Protein AF-A0A5C8I5P2-F1 (afdb_monomer)

Nearest PDB structures (foldseek):
  3ja6-assembly1_I  TM=5.890E-01  e=1.288E+00  Escherichia coli
  3g67-assembly1_B  TM=6.422E-01  e=2.739E+00  Thermotoga maritima
  6s1k-assembly1_K  TM=6.188E-01  e=3.076E+00  Escherichia coli str. K-12 substr. MG1655star

Mean predicted aligned error: 8.87 Å

Secondary structure (DSSP, 8-state):
--HHHHHHHHHHHHHHHHHHHHHHHHHHHHHHHTT--THHHHHHHHHHHHHHHHHHHHHHHHHHHHHHTT------------

Solvent-accessible surface area (backbone atoms only — not comparable to full-atom values): 4425 Å² total; per-residue (Å²): 139,60,74,68,60,58,53,52,51,47,52,48,42,39,54,52,14,51,49,30,30,52,51,8,52,50,32,34,48,47,24,67,73,68,61,41,67,68,69,63,14,54,50,33,32,50,51,7,51,51,30,27,51,55,9,51,52,42,34,53,51,38,50,49,56,54,47,65,78,57,59,78,78,83,74,77,81,80,88,80,78,134

Structure (mmCIF, N/CA/C/O backbone):
data_AF-A0A5C8I5P2-F1
#
_entry.id   AF-A0A5C8I5P2-F1
#
loop_
_atom_site.group_PDB
_atom_site.id
_atom_site.type_symbol
_atom_site.label_atom_id
_atom_site.label_alt_id
_atom_site.label_comp_id
_atom_site.label_asym_id
_atom_site.label_entity_id
_atom_site.label_seq_id
_atom_site.pdbx_PDB_ins_code
_atom_site.Cartn_x
_atom_site.Cartn_y
_atom_site.Cartn_z
_atom_site.occupancy
_atom_site.B_iso_or_equiv
_atom_site.auth_seq_id
_atom_site.auth_comp_id
_atom_site.auth_asym_id
_atom_site.auth_atom_id
_atom_site.pdbx_PDB_model_num
ATOM 1 N N . MET A 1 1 ? -6.768 7.059 29.038 1.00 53.00 1 MET A N 1
ATOM 2 C CA . MET A 1 1 ? -6.389 7.264 27.621 1.00 53.00 1 MET A CA 1
ATOM 3 C C . MET A 1 1 ? -7.624 6.971 26.783 1.00 53.00 1 MET A C 1
ATOM 5 O O . MET A 1 1 ? -8.119 5.855 26.802 1.00 53.00 1 MET A O 1
ATOM 9 N N . THR A 1 2 ? -8.232 8.020 26.246 1.00 60.16 2 THR A N 1
ATOM 10 C CA . THR A 1 2 ? -9.665 8.131 25.935 1.00 60.16 2 THR A CA 1
ATOM 11 C C . THR A 1 2 ? -9.965 7.745 24.482 1.00 60.16 2 THR A C 1
ATOM 13 O O . THR A 1 2 ? -9.136 7.890 23.590 1.00 60.16 2 THR A O 1
ATOM 16 N N . THR A 1 3 ? -11.157 7.221 24.228 1.00 65.06 3 THR A N 1
ATOM 17 C CA . THR A 1 3 ? -11.676 6.668 22.957 1.00 65.06 3 THR A CA 1
ATOM 18 C C . THR A 1 3 ? -11.383 7.479 21.679 1.00 65.06 3 THR A C 1
ATOM 20 O O . THR A 1 3 ? -11.304 6.899 20.593 1.00 65.06 3 THR A O 1
ATOM 23 N N . SER A 1 4 ? -11.163 8.794 21.780 1.00 70.56 4 SER A N 1
ATOM 24 C CA . SER A 1 4 ? -10.769 9.669 20.664 1.00 70.56 4 SER A CA 1
ATOM 25 C C . SER A 1 4 ? -9.402 9.312 20.067 1.00 70.56 4 SER A C 1
ATOM 27 O O . SER A 1 4 ? -9.250 9.285 18.844 1.00 70.56 4 SER A O 1
ATOM 29 N N . THR A 1 5 ? -8.421 8.960 20.903 1.00 80.94 5 THR A N 1
ATOM 30 C CA . THR A 1 5 ? -7.066 8.596 20.460 1.00 80.94 5 THR A CA 1
ATOM 31 C C . THR A 1 5 ? -7.073 7.291 19.661 1.00 80.94 5 THR A C 1
ATOM 33 O O . THR A 1 5 ? -6.385 7.172 18.649 1.00 80.94 5 THR A O 1
ATOM 36 N N . VAL A 1 6 ? -7.901 6.321 20.064 1.00 75.44 6 VAL A N 1
ATOM 37 C CA . VAL A 1 6 ? -8.028 5.021 19.381 1.00 75.44 6 VAL A CA 1
ATOM 38 C C . VAL A 1 6 ? -8.697 5.178 18.013 1.00 75.44 6 VAL A C 1
ATOM 40 O O . VAL A 1 6 ? -8.223 4.610 17.029 1.00 75.44 6 VAL A O 1
ATOM 43 N N . ARG A 1 7 ? -9.755 5.997 17.921 1.00 78.31 7 ARG A N 1
ATOM 44 C CA . ARG A 1 7 ? -10.431 6.298 16.647 1.00 78.31 7 ARG A CA 1
ATOM 45 C C . ARG A 1 7 ? -9.499 7.018 15.667 1.00 78.31 7 ARG A C 1
ATOM 47 O O . ARG A 1 7 ? -9.441 6.626 14.504 1.00 78.31 7 ARG A O 1
ATOM 54 N N . SER A 1 8 ? -8.745 8.010 16.146 1.00 83.69 8 SER A N 1
ATOM 55 C CA . SER A 1 8 ? -7.728 8.725 15.360 1.00 83.69 8 SER A CA 1
ATOM 56 C C . SER A 1 8 ? -6.657 7.773 14.816 1.00 83.69 8 SER A C 1
ATOM 58 O O . SER A 1 8 ? -6.404 7.741 13.612 1.00 83.69 8 SER A O 1
ATOM 60 N N . ARG A 1 9 ? -6.106 6.904 15.673 1.00 85.19 9 ARG A N 1
ATOM 61 C CA . ARG A 1 9 ? -5.091 5.917 15.275 1.00 85.19 9 ARG A CA 1
ATOM 62 C C . ARG A 1 9 ? -5.606 4.936 14.221 1.00 85.19 9 ARG A C 1
ATOM 64 O O . ARG A 1 9 ? -4.903 4.652 13.258 1.00 85.19 9 ARG A O 1
ATOM 71 N N . ASN A 1 10 ? -6.837 4.446 14.365 1.00 85.44 10 ASN A N 1
ATOM 72 C CA . ASN A 1 10 ? -7.428 3.526 13.392 1.00 85.44 10 ASN A CA 1
ATOM 73 C C . ASN A 1 10 ? -7.706 4.211 12.045 1.00 85.44 10 ASN A C 1
ATOM 75 O O . ASN A 1 10 ? -7.500 3.599 10.995 1.00 85.44 10 ASN A O 1
ATOM 79 N N . ALA A 1 11 ? -8.147 5.473 12.056 1.00 87.50 11 ALA A N 1
ATOM 80 C CA . ALA A 1 11 ? -8.319 6.264 10.838 1.00 87.50 11 ALA A CA 1
ATOM 81 C C . ALA A 1 11 ? -6.976 6.485 10.126 1.00 87.50 11 ALA A C 1
ATOM 83 O O . ALA A 1 11 ? -6.880 6.230 8.926 1.00 87.50 11 ALA A O 1
ATOM 84 N N . PHE A 1 12 ? -5.930 6.843 10.878 1.00 91.31 12 PHE A N 1
ATOM 85 C CA . PHE A 1 12 ? -4.571 6.976 10.357 1.00 91.31 12 PHE A CA 1
ATOM 86 C C . PHE A 1 12 ? -4.067 5.673 9.730 1.00 91.31 12 PHE A C 1
ATOM 88 O O . PHE A 1 12 ? -3.637 5.688 8.585 1.00 91.31 12 PHE A O 1
ATOM 95 N N . LEU A 1 13 ? -4.182 4.534 10.423 1.00 91.69 13 LEU A N 1
ATOM 96 C CA . LEU A 1 13 ? -3.756 3.232 9.890 1.00 91.69 13 LEU A CA 1
ATOM 97 C C . LEU A 1 13 ? -4.497 2.859 8.601 1.00 91.69 13 LEU A C 1
ATOM 99 O O . LEU A 1 13 ? -3.897 2.302 7.685 1.00 91.69 13 LEU A O 1
ATOM 103 N N . THR A 1 14 ? -5.787 3.193 8.508 1.00 92.38 14 THR A N 1
ATOM 104 C CA . THR A 1 14 ? -6.582 2.941 7.296 1.00 92.38 14 THR A CA 1
ATOM 105 C C . THR A 1 14 ? -6.098 3.812 6.131 1.00 92.38 14 THR A C 1
ATOM 107 O O . THR A 1 14 ? -5.884 3.311 5.035 1.00 92.38 14 THR A O 1
ATOM 110 N N . ALA A 1 15 ? -5.879 5.108 6.362 1.00 92.69 15 ALA A N 1
ATOM 111 C CA . ALA A 1 15 ? -5.387 6.014 5.325 1.00 92.69 15 ALA A CA 1
ATOM 112 C C . ALA A 1 15 ? -3.947 5.676 4.906 1.00 92.69 15 ALA A C 1
ATOM 114 O O . ALA A 1 15 ? -3.636 5.628 3.723 1.00 92.69 15 ALA A O 1
ATOM 115 N N . PHE A 1 16 ? -3.079 5.379 5.871 1.00 94.38 16 PHE A N 1
ATOM 116 C CA . PHE A 1 16 ? -1.689 5.011 5.630 1.00 94.38 16 PHE A CA 1
ATOM 117 C C . PHE A 1 16 ? -1.574 3.722 4.810 1.00 94.38 16 PHE A C 1
ATOM 119 O O . PHE A 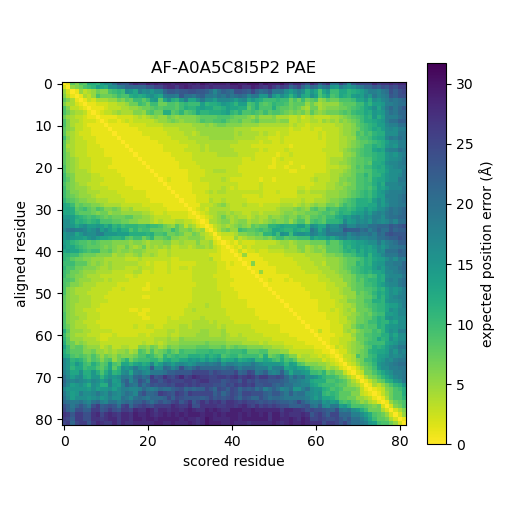1 16 ? -0.841 3.681 3.826 1.00 94.38 16 PHE A O 1
ATOM 126 N N . S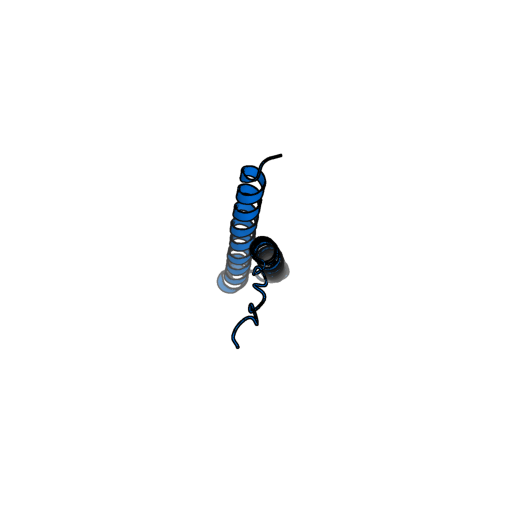ER A 1 17 ? -2.344 2.690 5.166 1.00 94.75 17 SER A N 1
ATOM 127 C CA . SER A 1 17 ? -2.390 1.441 4.398 1.00 94.75 17 SER A CA 1
ATOM 128 C C . SER A 1 17 ? -2.894 1.651 2.970 1.00 94.75 17 SER A C 1
ATOM 130 O O . SER A 1 17 ? -2.285 1.125 2.041 1.00 94.75 17 SER A O 1
ATOM 132 N N . ALA A 1 18 ? -3.932 2.474 2.777 1.00 93.88 18 ALA A N 1
ATOM 133 C CA . ALA A 1 18 ? -4.406 2.883 1.453 1.00 93.88 18 ALA A CA 1
ATOM 134 C C . ALA A 1 18 ? -3.280 3.500 0.614 1.00 93.88 18 ALA A C 1
ATOM 136 O O . ALA A 1 18 ? -3.041 3.091 -0.522 1.00 93.88 18 ALA A O 1
ATOM 137 N N . SER A 1 19 ? -2.560 4.458 1.202 1.00 96.19 19 SER A N 1
ATOM 138 C CA . SER A 1 19 ? -1.465 5.160 0.540 1.00 96.19 19 SER A CA 1
ATOM 139 C C . SER A 1 19 ? -0.336 4.216 0.139 1.00 96.19 19 SER A C 1
ATOM 141 O O . SER A 1 19 ? 0.193 4.359 -0.957 1.00 96.19 19 SER A O 1
ATOM 143 N N . LEU A 1 20 ? 0.010 3.225 0.969 1.00 95.62 20 LEU A N 1
ATOM 144 C CA . LEU A 1 20 ? 1.021 2.218 0.619 1.00 95.62 20 LEU A CA 1
ATOM 145 C C . LEU A 1 20 ? 0.606 1.381 -0.595 1.00 95.62 20 LEU A C 1
ATOM 147 O O . LEU A 1 20 ? 1.430 1.147 -1.476 1.00 95.62 20 LEU A O 1
ATOM 151 N N . VAL A 1 21 ? -0.66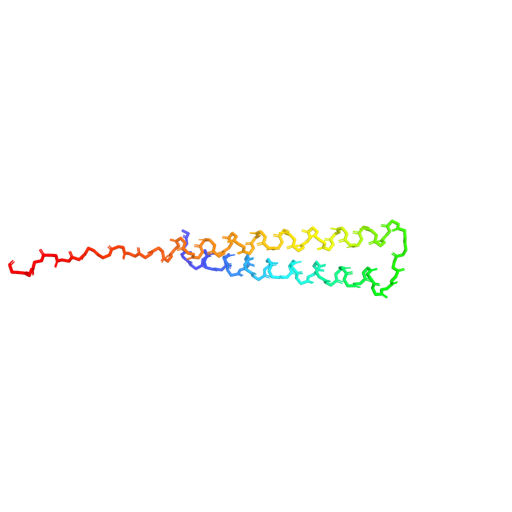5 0.975 -0.676 1.00 94.50 21 VAL A N 1
ATOM 152 C CA . VAL A 1 21 ? -1.180 0.236 -1.840 1.00 94.50 21 VAL A CA 1
ATOM 153 C C . VAL A 1 21 ? -1.100 1.085 -3.104 1.00 94.50 21 VAL A C 1
ATOM 155 O O . VAL A 1 21 ? -0.603 0.616 -4.127 1.00 94.50 21 VAL A O 1
ATOM 158 N N . VAL A 1 22 ? -1.534 2.345 -3.028 1.00 96.69 22 VAL A N 1
ATOM 159 C CA . VAL A 1 22 ? -1.490 3.274 -4.166 1.00 96.69 22 VAL A CA 1
ATOM 160 C C . VAL A 1 22 ? -0.050 3.538 -4.604 1.00 96.69 22 VAL A C 1
ATOM 162 O O . VAL A 1 22 ? 0.252 3.434 -5.788 1.00 96.69 22 VAL A O 1
ATOM 165 N N . LEU A 1 23 ? 0.858 3.822 -3.667 1.00 95.38 23 LEU A N 1
ATOM 166 C CA . LEU A 1 23 ? 2.276 4.031 -3.969 1.00 95.38 23 LEU A CA 1
ATOM 167 C C . LEU A 1 23 ? 2.919 2.781 -4.572 1.00 95.38 23 LEU A C 1
ATOM 169 O O . LEU A 1 23 ? 3.682 2.895 -5.527 1.00 95.38 23 LEU A O 1
ATOM 173 N N . GLY A 1 24 ? 2.580 1.596 -4.061 1.00 93.56 24 GLY A N 1
ATOM 174 C CA . GLY A 1 24 ? 3.051 0.330 -4.610 1.00 93.56 24 GLY A CA 1
ATOM 175 C C . GLY A 1 24 ? 2.611 0.114 -6.059 1.00 93.56 24 GLY A C 1
ATOM 176 O O . GLY A 1 24 ? 3.429 -0.213 -6.919 1.00 93.56 24 GLY A O 1
ATOM 177 N N . ALA A 1 25 ? 1.335 0.381 -6.352 1.00 92.75 25 ALA A N 1
ATOM 178 C CA . ALA A 1 25 ? 0.786 0.313 -7.705 1.00 92.75 25 ALA A CA 1
ATOM 179 C C . ALA A 1 25 ? 1.426 1.342 -8.651 1.00 92.75 25 ALA A C 1
ATOM 181 O O . ALA A 1 25 ? 1.746 1.014 -9.793 1.00 92.75 25 ALA A O 1
ATOM 182 N N . LEU A 1 26 ? 1.660 2.569 -8.175 1.00 93.06 26 LEU A N 1
ATOM 183 C CA . LEU A 1 26 ? 2.343 3.606 -8.949 1.00 93.06 26 LEU A CA 1
ATOM 184 C C . LEU A 1 26 ? 3.797 3.234 -9.248 1.00 93.06 26 LEU A C 1
ATOM 186 O O . LEU A 1 26 ? 4.244 3.460 -10.367 1.00 93.06 26 LEU A O 1
ATOM 190 N N . LEU A 1 27 ? 4.526 2.636 -8.298 1.00 91.00 27 LEU A N 1
ATOM 191 C CA . LEU A 1 27 ? 5.898 2.172 -8.538 1.00 91.00 27 LEU A CA 1
ATOM 192 C C . LEU A 1 27 ? 5.947 1.050 -9.576 1.00 91.00 27 LEU A C 1
ATOM 194 O O . LEU A 1 27 ? 6.819 1.057 -10.442 1.00 91.00 27 LEU A O 1
ATOM 198 N N . LEU A 1 28 ? 5.004 0.107 -9.504 1.00 89.56 28 LEU A N 1
ATOM 199 C CA . LEU A 1 28 ? 4.864 -0.950 -10.504 1.00 89.56 28 LEU A CA 1
ATOM 200 C C . LEU A 1 28 ? 4.633 -0.359 -11.895 1.00 89.56 28 LEU A C 1
ATOM 202 O O . LEU A 1 28 ? 5.367 -0.686 -12.826 1.00 89.56 28 LEU A O 1
ATOM 206 N N . LEU A 1 29 ? 3.665 0.555 -12.010 1.00 88.12 29 LEU A N 1
ATOM 207 C CA . LEU A 1 29 ? 3.367 1.253 -13.258 1.00 88.12 29 LEU A CA 1
ATOM 208 C C . LEU A 1 29 ? 4.580 2.027 -13.771 1.00 88.12 29 LEU A C 1
ATOM 210 O O . LEU A 1 29 ? 4.936 1.874 -14.933 1.00 88.12 29 LEU A O 1
ATOM 214 N N . ALA A 1 30 ? 5.251 2.797 -12.916 1.00 87.38 30 ALA A N 1
ATOM 215 C CA . ALA A 1 30 ? 6.445 3.548 -13.285 1.00 87.38 30 ALA A CA 1
ATOM 216 C C . ALA A 1 30 ? 7.556 2.624 -13.801 1.00 87.38 30 ALA A C 1
ATOM 218 O O . ALA A 1 30 ? 8.102 2.884 -14.867 1.00 87.38 30 ALA A O 1
ATOM 219 N N . GLY A 1 31 ? 7.829 1.511 -13.113 1.00 84.62 31 GLY A N 1
ATOM 220 C CA . GLY A 1 31 ? 8.817 0.526 -13.558 1.00 84.62 31 GLY A CA 1
ATOM 221 C C . GLY A 1 31 ? 8.472 -0.102 -14.911 1.00 84.62 31 GLY A C 1
ATOM 222 O O . GLY A 1 31 ? 9.371 -0.348 -15.707 1.00 84.62 31 GLY A O 1
ATOM 223 N N . THR A 1 32 ? 7.185 -0.330 -15.197 1.00 81.62 32 THR A N 1
ATOM 224 C CA . THR A 1 32 ? 6.734 -0.864 -16.497 1.00 81.62 32 THR A CA 1
ATOM 225 C C . THR A 1 32 ? 6.682 0.173 -17.620 1.00 81.62 32 THR A C 1
ATOM 227 O O . THR A 1 32 ? 6.995 -0.155 -18.756 1.00 81.62 32 THR A O 1
ATOM 230 N N . VAL A 1 33 ? 6.273 1.412 -17.328 1.00 84.69 33 VAL A N 1
ATOM 231 C CA . VAL A 1 33 ? 6.010 2.457 -18.335 1.00 84.69 33 VAL A CA 1
ATOM 232 C C . VAL A 1 33 ? 7.273 3.23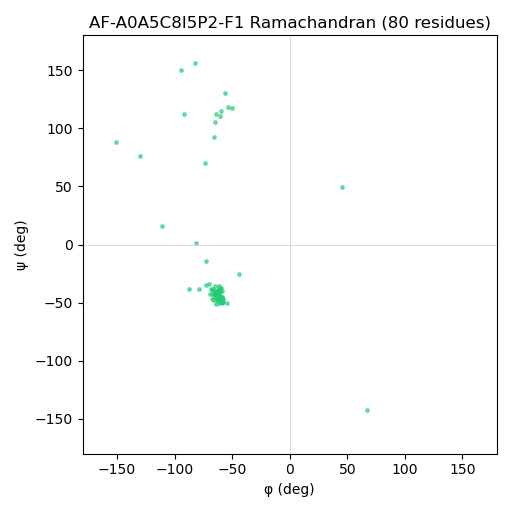5 -18.678 1.00 84.69 33 VAL A C 1
ATOM 234 O O . VAL A 1 33 ? 7.476 3.589 -19.833 1.00 84.69 33 VAL A O 1
ATOM 237 N N . LEU A 1 34 ? 8.122 3.512 -17.686 1.00 85.12 34 LEU A N 1
ATOM 238 C CA . LEU A 1 34 ? 9.377 4.241 -17.888 1.00 85.12 34 LEU A CA 1
ATOM 239 C C . LEU A 1 34 ? 10.508 3.342 -18.402 1.00 85.12 34 LEU A C 1
ATOM 241 O O . LEU A 1 34 ? 11.621 3.835 -18.566 1.00 85.12 34 LEU A O 1
ATOM 245 N N . ASP A 1 35 ? 10.226 2.052 -18.617 1.00 79.62 35 ASP A N 1
ATOM 246 C CA . ASP A 1 35 ? 11.171 1.038 -19.093 1.00 79.62 35 ASP A CA 1
ATOM 247 C C . ASP A 1 35 ? 12.519 1.109 -18.360 1.00 79.62 35 ASP A C 1
ATOM 249 O O . ASP A 1 35 ? 13.606 1.195 -18.940 1.00 79.62 35 ASP A O 1
ATOM 253 N N . TRP A 1 36 ? 12.445 1.150 -17.027 1.00 78.50 36 TRP A N 1
ATOM 254 C CA . TRP A 1 36 ? 13.640 1.092 -16.201 1.00 78.50 36 TRP A CA 1
ATOM 255 C C . TRP A 1 36 ? 14.284 -0.274 -16.410 1.00 78.50 36 TRP A C 1
ATOM 257 O O . TRP A 1 36 ? 13.792 -1.289 -15.932 1.00 78.50 36 TRP A O 1
ATOM 267 N N . SER A 1 37 ? 15.379 -0.316 -17.159 1.00 80.50 37 SER A N 1
ATOM 268 C CA . SER A 1 37 ? 16.045 -1.572 -17.480 1.00 80.50 37 SER A CA 1
ATOM 269 C C . SER A 1 37 ? 16.970 -2.040 -16.351 1.00 80.50 37 SER A C 1
ATOM 271 O O . SER A 1 37 ? 17.441 -1.272 -15.504 1.00 80.50 37 SER A O 1
ATOM 273 N N . GLY A 1 38 ? 17.227 -3.349 -16.327 1.00 81.44 38 GLY A N 1
ATOM 274 C CA . GLY A 1 38 ? 18.162 -3.971 -15.394 1.00 81.44 38 GLY A CA 1
ATOM 275 C C . GLY A 1 38 ? 17.709 -3.917 -13.932 1.00 81.44 38 GLY A C 1
ATOM 276 O O . GLY A 1 38 ? 16.534 -4.087 -13.608 1.00 81.44 38 GLY A O 1
ATOM 277 N N . PHE A 1 39 ? 18.672 -3.716 -13.029 1.00 84.12 39 PHE A N 1
ATOM 278 C CA . PHE A 1 39 ? 18.446 -3.781 -11.583 1.00 84.12 39 PHE A CA 1
ATOM 279 C C . PHE A 1 39 ? 17.385 -2.783 -11.097 1.00 84.12 39 PHE A C 1
ATOM 281 O O . PHE A 1 39 ? 16.560 -3.141 -10.264 1.00 84.12 39 PHE A O 1
ATOM 288 N N . TRP A 1 40 ? 17.368 -1.557 -11.628 1.00 85.25 40 TRP A N 1
ATOM 289 C CA . TRP A 1 40 ? 16.465 -0.501 -11.157 1.00 85.25 40 TRP A CA 1
ATOM 290 C C . TRP A 1 40 ? 14.998 -0.753 -11.514 1.00 85.25 40 TRP A C 1
ATOM 292 O O . TRP A 1 40 ? 14.124 -0.455 -10.701 1.00 85.25 40 TRP A O 1
ATOM 302 N N . GLY A 1 41 ? 14.726 -1.372 -12.666 1.00 88.19 41 GLY A N 1
ATOM 303 C CA . GLY A 1 41 ? 13.381 -1.833 -13.019 1.00 88.19 41 GLY A CA 1
ATOM 304 C C . GLY A 1 41 ? 12.874 -2.908 -12.082 1.00 88.19 41 GLY A C 1
ATOM 305 O O . GLY A 1 41 ? 11.804 -2.767 -11.490 1.00 88.19 41 GLY A O 1
ATOM 306 N N . GLY A 1 42 ? 13.684 -3.952 -11.887 1.00 87.38 42 GLY A N 1
ATOM 307 C CA . GLY A 1 42 ? 13.356 -5.041 -10.968 1.00 87.38 42 GLY A CA 1
ATOM 308 C C . GLY A 1 42 ? 13.207 -4.561 -9.522 1.00 87.38 42 GLY A C 1
ATOM 309 O O . GLY A 1 42 ? 12.268 -4.957 -8.836 1.00 87.38 42 GLY A O 1
ATOM 310 N N . ALA A 1 43 ? 14.079 -3.658 -9.065 1.00 89.69 43 ALA A N 1
ATOM 311 C CA . ALA A 1 43 ? 14.003 -3.061 -7.734 1.00 89.69 43 ALA A CA 1
ATOM 312 C C . ALA A 1 43 ? 12.749 -2.190 -7.566 1.00 89.69 43 ALA A C 1
ATOM 314 O O . ALA A 1 43 ? 12.073 -2.295 -6.544 1.00 89.69 43 ALA A O 1
ATOM 315 N N . GLY A 1 44 ? 12.399 -1.375 -8.568 1.00 90.75 44 GLY A N 1
ATOM 316 C CA . GLY A 1 44 ? 11.178 -0.567 -8.563 1.00 90.75 44 GLY A CA 1
ATOM 317 C C . GLY A 1 44 ? 9.916 -1.429 -8.524 1.00 90.75 44 GLY A C 1
ATOM 318 O O . GLY A 1 44 ? 9.024 -1.202 -7.708 1.00 90.75 44 GLY A O 1
ATOM 319 N N . GLN A 1 45 ? 9.868 -2.487 -9.332 1.00 90.12 45 GLN A N 1
ATOM 320 C CA . GLN A 1 45 ? 8.751 -3.430 -9.320 1.00 90.12 45 GLN A CA 1
ATOM 321 C C . GLN A 1 45 ? 8.664 -4.194 -7.993 1.00 90.12 45 GLN A C 1
ATOM 323 O O . GLN A 1 45 ? 7.588 -4.278 -7.404 1.00 90.12 45 GLN A O 1
ATOM 328 N N . GLY A 1 46 ? 9.792 -4.688 -7.477 1.00 92.88 46 GLY A N 1
ATOM 329 C CA . GLY A 1 46 ? 9.860 -5.385 -6.192 1.00 92.88 46 GLY A CA 1
ATOM 330 C C . GLY A 1 46 ? 9.425 -4.504 -5.020 1.00 92.88 46 GLY A C 1
ATOM 331 O O . GLY A 1 46 ? 8.615 -4.930 -4.197 1.00 92.88 46 GLY A O 1
ATOM 332 N N . ALA A 1 47 ? 9.889 -3.252 -4.975 1.00 93.94 47 ALA A N 1
ATOM 333 C CA . ALA A 1 47 ? 9.447 -2.267 -3.991 1.00 93.94 47 ALA A CA 1
ATOM 334 C C . ALA A 1 47 ? 7.948 -1.959 -4.133 1.00 93.94 47 ALA A C 1
ATOM 336 O O . ALA A 1 47 ? 7.244 -1.864 -3.127 1.00 93.94 47 ALA A O 1
ATOM 337 N N . GLY A 1 48 ? 7.444 -1.870 -5.367 1.00 94.62 48 GLY A N 1
ATOM 338 C CA . GLY A 1 48 ? 6.026 -1.680 -5.649 1.00 94.62 48 GLY A CA 1
ATOM 339 C C . GLY A 1 48 ? 5.151 -2.810 -5.096 1.00 94.62 48 GLY A C 1
ATOM 340 O O . GLY A 1 48 ? 4.196 -2.554 -4.359 1.00 94.62 48 GLY A O 1
ATOM 341 N N . VAL A 1 49 ? 5.521 -4.068 -5.363 1.00 95.25 49 VAL A N 1
ATOM 342 C CA . VAL A 1 49 ? 4.835 -5.246 -4.797 1.00 95.25 49 VAL A CA 1
ATOM 343 C C . VAL A 1 49 ? 4.919 -5.248 -3.273 1.00 95.25 49 VAL A C 1
ATOM 345 O O . VAL A 1 49 ? 3.901 -5.437 -2.610 1.00 95.25 49 VAL A O 1
ATOM 348 N N . ALA A 1 50 ? 6.102 -5.012 -2.700 1.00 96.19 50 ALA A N 1
ATOM 349 C CA . ALA A 1 50 ? 6.286 -5.011 -1.251 1.00 96.19 50 ALA A CA 1
ATOM 350 C C . ALA A 1 50 ? 5.387 -3.969 -0.564 1.00 96.19 50 ALA A C 1
ATOM 352 O O . ALA A 1 50 ? 4.703 -4.294 0.407 1.00 96.19 50 ALA A O 1
ATOM 353 N N . LEU A 1 51 ? 5.322 -2.744 -1.098 1.00 95.69 51 LEU A N 1
ATOM 354 C CA . LEU A 1 51 ? 4.439 -1.690 -0.591 1.00 95.69 51 LEU A CA 1
ATOM 355 C C . LEU A 1 51 ? 2.962 -2.076 -0.703 1.00 95.69 51 LEU A C 1
ATOM 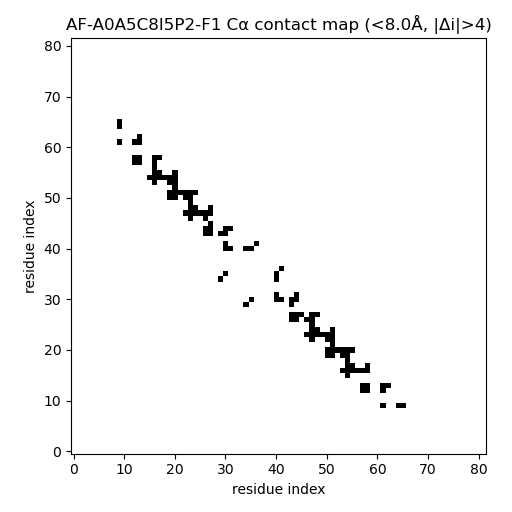357 O O . LEU A 1 51 ? 2.213 -1.891 0.257 1.00 95.69 51 LEU A O 1
ATOM 361 N N . ALA A 1 52 ? 2.551 -2.664 -1.828 1.00 94.38 52 ALA A N 1
ATOM 362 C CA . ALA A 1 52 ? 1.177 -3.112 -2.020 1.00 94.38 52 ALA A CA 1
ATOM 363 C C . ALA A 1 52 ? 0.779 -4.215 -1.030 1.00 94.38 52 ALA A C 1
ATOM 365 O O . ALA A 1 52 ? -0.290 -4.142 -0.423 1.00 94.38 52 ALA A O 1
ATOM 366 N N . VAL A 1 53 ? 1.651 -5.201 -0.807 1.00 96.69 53 VAL A N 1
ATOM 367 C CA . VAL A 1 53 ? 1.412 -6.304 0.137 1.00 96.69 53 VAL A CA 1
ATOM 368 C C . VAL A 1 53 ? 1.354 -5.796 1.577 1.00 96.69 53 VAL A C 1
ATOM 370 O O . VAL A 1 53 ? 0.414 -6.123 2.303 1.00 96.69 53 VAL A O 1
ATOM 373 N N . VAL A 1 54 ? 2.311 -4.962 1.995 1.00 97.00 54 VAL A N 1
ATOM 374 C CA . VAL A 1 54 ? 2.320 -4.374 3.346 1.00 97.00 54 VAL A CA 1
ATOM 375 C C . VAL A 1 54 ? 1.089 -3.491 3.556 1.00 97.00 54 VAL A C 1
ATOM 377 O O . VAL A 1 54 ? 0.436 -3.581 4.597 1.00 97.00 54 VAL A O 1
ATOM 380 N N . GLY A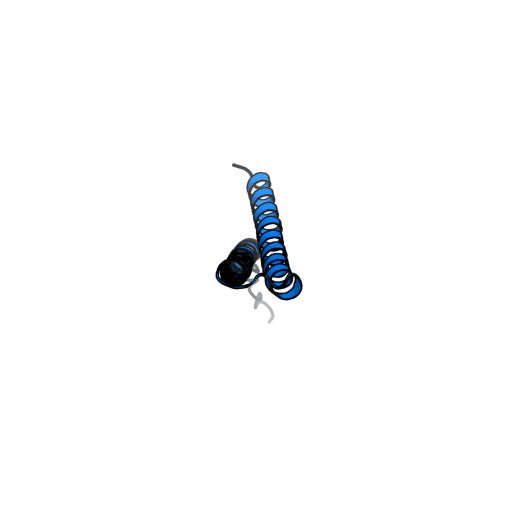 1 55 ? 0.728 -2.679 2.561 1.00 95.56 55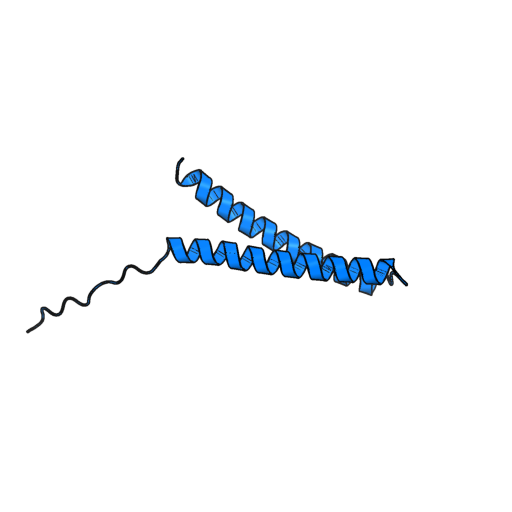 GLY A N 1
ATOM 381 C CA . GLY A 1 55 ? -0.484 -1.867 2.580 1.00 95.56 55 GLY A CA 1
ATOM 382 C C . GLY A 1 55 ? -1.744 -2.717 2.736 1.00 95.56 55 GLY A C 1
ATOM 383 O O . GLY A 1 55 ? -2.534 -2.475 3.645 1.00 95.56 55 GLY A O 1
ATOM 384 N N . ALA A 1 56 ? -1.904 -3.768 1.929 1.00 94.25 56 ALA A N 1
ATOM 385 C CA . ALA A 1 56 ? -3.049 -4.675 2.012 1.00 94.25 56 ALA A CA 1
ATOM 386 C C . ALA A 1 56 ? -3.136 -5.389 3.372 1.00 94.25 56 ALA A C 1
ATOM 388 O O . ALA A 1 56 ? -4.220 -5.490 3.953 1.00 94.25 56 ALA A O 1
ATOM 389 N N . TYR A 1 57 ? -1.998 -5.823 3.923 1.00 94.81 57 TYR A N 1
ATOM 390 C CA . TYR A 1 57 ? -1.935 -6.430 5.252 1.00 94.81 57 TY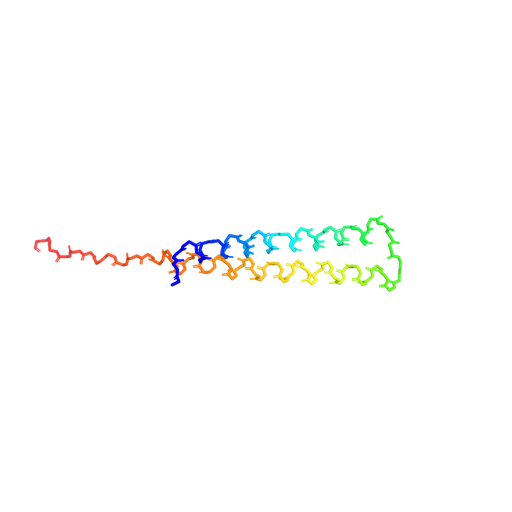R A CA 1
ATOM 391 C C . TYR A 1 57 ? -2.395 -5.458 6.347 1.00 94.81 57 TYR A C 1
ATOM 393 O O . TYR A 1 57 ? -3.278 -5.781 7.146 1.00 94.81 57 TYR A O 1
ATOM 401 N N . LEU A 1 58 ? -1.848 -4.238 6.362 1.00 94.25 58 LEU A N 1
ATOM 402 C CA . LEU A 1 58 ? -2.215 -3.208 7.339 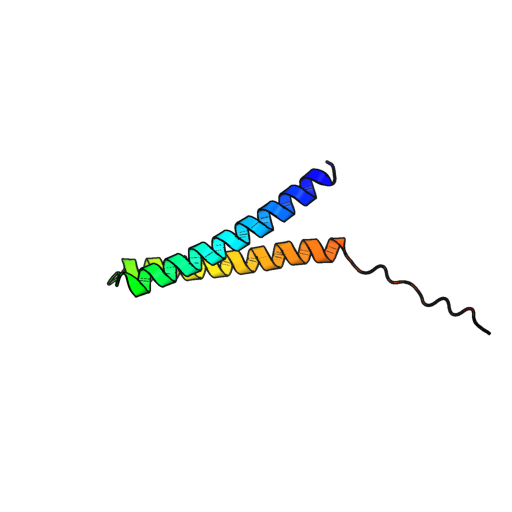1.00 94.25 58 LEU A CA 1
ATOM 403 C C . LEU A 1 58 ? -3.674 -2.769 7.190 1.00 94.25 58 LEU A C 1
ATOM 405 O O . LEU A 1 58 ? -4.346 -2.518 8.192 1.00 94.25 58 LEU A O 1
ATOM 409 N N . TRP A 1 59 ? -4.183 -2.724 5.959 1.00 92.31 59 TRP A N 1
ATOM 410 C CA . TRP A 1 59 ? -5.591 -2.461 5.685 1.00 92.31 59 TRP A CA 1
ATOM 411 C C . TRP A 1 59 ? -6.476 -3.549 6.299 1.00 92.31 59 TRP A C 1
ATOM 413 O O . TRP A 1 59 ? -7.443 -3.241 7.002 1.00 92.31 59 TRP A O 1
ATOM 423 N N . GLY A 1 60 ? -6.144 -4.824 6.078 1.00 91.25 60 GLY A N 1
ATOM 424 C CA . GLY A 1 60 ? -6.848 -5.960 6.676 1.00 91.25 60 GLY A CA 1
ATOM 425 C C . GLY A 1 60 ? -6.848 -5.895 8.203 1.00 91.25 60 GLY A C 1
ATOM 426 O O . GLY A 1 60 ? -7.905 -5.993 8.827 1.00 91.25 60 GLY A O 1
ATOM 427 N N . TYR A 1 61 ? -5.689 -5.617 8.800 1.00 90.62 61 TYR A N 1
ATOM 428 C CA . TYR A 1 61 ? -5.544 -5.424 10.242 1.00 90.62 61 TYR A CA 1
ATOM 429 C C . TYR A 1 61 ? -6.423 -4.280 10.774 1.00 90.62 61 TYR A C 1
ATOM 431 O O . TYR A 1 61 ? -7.187 -4.470 11.723 1.00 90.62 61 TYR A O 1
ATOM 439 N N . ALA A 1 62 ? -6.392 -3.107 10.133 1.00 89.25 62 ALA A N 1
ATOM 440 C CA . ALA A 1 62 ? -7.204 -1.956 10.530 1.00 89.25 62 ALA A CA 1
ATOM 441 C C . ALA A 1 62 ? -8.713 -2.253 10.456 1.00 89.25 62 ALA A C 1
ATOM 443 O O . ALA A 1 62 ? -9.475 -1.833 11.330 1.00 89.25 62 ALA A O 1
ATOM 444 N N . ASN A 1 63 ? -9.156 -3.012 9.451 1.00 87.00 63 ASN A N 1
ATOM 445 C CA . ASN A 1 63 ? -10.552 -3.438 9.332 1.00 87.00 63 ASN A CA 1
ATOM 446 C C . ASN A 1 63 ? -10.933 -4.521 10.349 1.00 87.00 63 ASN A C 1
ATOM 448 O O . ASN A 1 63 ? -12.047 -4.492 10.873 1.00 87.00 63 ASN A O 1
ATOM 452 N N . GLY A 1 64 ? -10.015 -5.426 10.690 1.00 85.25 64 GLY A N 1
ATOM 453 C CA . GLY A 1 64 ? -10.192 -6.382 11.785 1.00 85.25 64 GLY A CA 1
ATOM 454 C C . GLY A 1 64 ? -10.426 -5.681 13.125 1.00 85.25 64 GLY A C 1
ATOM 455 O O . GLY A 1 64 ? -11.385 -6.000 13.827 1.00 85.25 64 GLY A O 1
ATOM 456 N N . LEU A 1 65 ? -9.634 -4.647 13.433 1.00 81.38 65 LEU A N 1
ATOM 457 C CA . LEU A 1 65 ? -9.828 -3.818 14.631 1.00 81.38 65 LEU A CA 1
ATOM 458 C C . LEU A 1 65 ? -11.195 -3.117 14.650 1.00 81.38 65 LEU A C 1
ATOM 460 O O . LEU A 1 65 ? -11.831 -3.038 15.701 1.00 81.38 65 LEU A O 1
ATOM 464 N N . ARG A 1 66 ? -11.674 -2.627 13.496 1.00 75.75 66 ARG A N 1
ATOM 465 C CA . ARG A 1 66 ? -13.022 -2.042 13.381 1.00 75.75 66 ARG A CA 1
ATOM 466 C C . ARG A 1 66 ? -14.118 -3.072 13.659 1.00 75.75 66 ARG A C 1
ATOM 468 O O . ARG A 1 66 ? -15.071 -2.751 14.362 1.00 75.75 66 ARG A O 1
ATOM 475 N N . ARG A 1 67 ? -13.978 -4.300 13.144 1.00 71.19 67 ARG A N 1
ATOM 476 C CA . ARG A 1 67 ? -14.945 -5.388 13.369 1.00 71.19 67 ARG A CA 1
ATOM 477 C C . ARG A 1 67 ? -14.967 -5.863 14.820 1.00 71.19 67 ARG A C 1
ATOM 479 O O . ARG A 1 67 ? -16.051 -6.079 15.342 1.00 71.19 67 ARG A O 1
ATOM 486 N N . ALA A 1 68 ? -13.818 -5.955 15.488 1.00 68.75 68 ALA A N 1
ATOM 487 C CA . ALA A 1 68 ? -13.748 -6.336 16.902 1.00 68.75 68 ALA A CA 1
ATOM 488 C C . ALA A 1 68 ? -14.485 -5.341 17.819 1.00 68.75 68 ALA A C 1
ATOM 490 O O . ALA A 1 68 ? -15.170 -5.750 18.749 1.00 68.75 68 ALA A O 1
ATOM 491 N N . GLY A 1 69 ? -14.407 -4.038 17.524 1.00 63.12 69 GLY A N 1
ATOM 492 C CA . GLY A 1 69 ? -15.187 -3.017 18.237 1.00 63.12 69 GLY A CA 1
ATOM 493 C C . GLY A 1 69 ? -16.683 -3.004 17.894 1.00 63.12 69 GLY A C 1
ATOM 494 O O . GLY A 1 69 ? -17.459 -2.375 18.604 1.00 63.12 69 GLY A O 1
ATOM 495 N N . SER A 1 70 ? -17.080 -3.684 16.817 1.00 63.38 70 SER A N 1
ATOM 496 C CA . SER A 1 70 ? -18.458 -3.799 16.329 1.00 63.38 70 SER A CA 1
ATOM 497 C C . SER A 1 70 ? -19.016 -5.216 16.504 1.00 63.38 70 SER A C 1
ATOM 499 O O . SER A 1 70 ? -19.997 -5.553 15.837 1.00 63.38 70 SER A O 1
ATOM 501 N N . ALA A 1 71 ? -18.377 -6.058 17.331 1.00 64.81 71 ALA A N 1
ATOM 502 C CA . ALA A 1 71 ? -18.801 -7.434 17.557 1.00 64.81 71 ALA A CA 1
ATOM 503 C C . ALA A 1 71 ? -20.297 -7.443 17.882 1.00 64.81 71 ALA A C 1
ATOM 505 O O . ALA A 1 71 ? -20.735 -6.792 18.832 1.00 64.81 71 ALA A O 1
ATOM 506 N N . ALA A 1 72 ? -21.069 -8.107 17.020 1.00 65.56 72 ALA A N 1
ATOM 507 C CA . ALA A 1 72 ? -22.511 -8.182 17.140 1.00 65.56 72 ALA A CA 1
ATOM 508 C C . ALA A 1 72 ? -22.845 -8.693 18.542 1.00 65.56 72 ALA A C 1
ATOM 510 O O . ALA A 1 72 ? -22.434 -9.791 18.921 1.00 65.56 72 ALA A O 1
ATOM 511 N N . VAL A 1 73 ? -23.544 -7.867 19.320 1.00 72.69 73 VAL A N 1
ATOM 512 C CA . VAL A 1 73 ? -24.094 -8.283 20.605 1.00 72.69 73 VAL A CA 1
ATOM 513 C C . VAL A 1 73 ? -25.031 -9.439 20.297 1.00 72.69 73 VAL A C 1
ATOM 515 O O . VAL A 1 73 ? -26.010 -9.269 19.572 1.00 72.69 73 VAL A O 1
ATOM 518 N N . TRP A 1 74 ? -24.687 -10.627 20.785 1.00 72.31 74 TRP A N 1
ATOM 519 C CA . TRP A 1 74 ? -25.584 -11.764 20.704 1.00 72.31 74 TRP A CA 1
ATOM 520 C C . TRP A 1 74 ? -26.816 -11.424 21.538 1.00 72.31 74 TRP A C 1
ATOM 522 O O . TRP A 1 74 ? -26.714 -11.253 22.752 1.00 72.31 74 TRP A O 1
ATOM 532 N N . ILE A 1 75 ? -27.954 -11.247 20.870 1.00 76.62 75 ILE A N 1
ATOM 533 C CA . ILE A 1 75 ? -29.239 -11.053 21.532 1.00 76.62 75 ILE A CA 1
ATOM 534 C C . ILE A 1 75 ? -29.845 -12.453 21.672 1.00 76.62 75 ILE A C 1
ATOM 536 O O . ILE A 1 75 ? -30.162 -13.057 20.642 1.00 76.62 75 ILE A O 1
ATOM 540 N N . PRO A 1 76 ? -29.977 -12.995 22.898 1.00 76.19 76 PRO A N 1
ATOM 541 C CA . PRO A 1 76 ? -30.713 -14.231 23.099 1.00 76.19 76 PRO A CA 1
ATOM 542 C C . PRO A 1 76 ? -32.125 -14.048 22.552 1.00 76.19 76 PRO A C 1
ATOM 544 O O . PRO A 1 76 ? -32.793 -13.071 22.893 1.00 76.19 76 PRO A O 1
ATOM 547 N N . SER A 1 77 ? -32.603 -14.985 21.733 1.00 74.88 77 SER A N 1
ATOM 548 C CA . SER A 1 77 ? -34.038 -15.089 21.490 1.00 74.88 77 SER A CA 1
ATOM 549 C C . SER A 1 77 ? -34.688 -15.370 22.842 1.00 74.88 77 SER A C 1
ATOM 551 O O . SER A 1 77 ? -34.463 -16.439 23.413 1.00 74.88 77 SER A O 1
ATOM 553 N N . SER A 1 78 ? -35.431 -14.411 23.390 1.00 71.50 78 SER A N 1
ATOM 554 C CA . SER A 1 78 ? -36.250 -14.642 24.575 1.00 71.50 78 SER A CA 1
ATOM 555 C C . SER A 1 78 ? -37.341 -15.635 24.186 1.00 71.50 78 SER A C 1
ATOM 557 O O . SER A 1 78 ? -38.373 -15.259 23.634 1.00 71.50 78 SER A O 1
ATOM 559 N N . GLY A 1 79 ? -37.066 -16.920 24.400 1.00 62.03 79 GLY A N 1
ATOM 560 C CA . GLY A 1 79 ? -38.053 -17.987 24.354 1.00 62.03 79 GLY A CA 1
ATOM 561 C C . GLY A 1 79 ? -38.928 -17.899 25.595 1.00 62.03 79 GLY A C 1
ATOM 562 O O . GLY A 1 79 ? -38.809 -18.721 26.489 1.00 62.03 79 GLY A O 1
ATOM 563 N N . GLU A 1 80 ? -39.756 -16.864 25.659 1.00 61.84 80 GLU A N 1
ATOM 564 C CA . GLU A 1 80 ? -40.893 -16.772 26.571 1.00 61.84 80 GLU A CA 1
ATOM 565 C C . GLU A 1 80 ? -42.093 -16.382 25.715 1.00 61.84 80 GLU A C 1
ATOM 567 O O . GLU A 1 80 ? -42.497 -15.226 25.615 1.00 61.84 80 GLU A O 1
ATOM 572 N N . GLY A 1 81 ? -42.577 -17.379 24.991 1.00 65.12 81 GLY A N 1
ATOM 573 C CA . GLY A 1 81 ? -43.753 -17.304 24.153 1.00 65.12 81 GLY A CA 1
ATOM 574 C C . GLY A 1 81 ? -44.361 -18.691 24.102 1.00 65.12 81 GLY A C 1
ATOM 575 O O . GLY A 1 81 ? -44.043 -19.443 23.186 1.00 65.12 81 GLY A O 1
ATOM 576 N N . GLU A 1 82 ? -45.229 -18.934 25.090 1.00 49.25 82 GLU A N 1
ATOM 577 C CA . GLU A 1 82 ? -46.262 -19.986 25.169 1.00 49.25 82 GLU A CA 1
ATOM 578 C C . GLU A 1 82 ? -45.867 -21.324 25.817 1.00 49.25 82 GLU A C 1
ATOM 580 O O . GLU A 1 82 ? -45.047 -22.087 25.262 1.00 49.25 82 GLU A O 1
#

Foldseek 3Di:
DDPVVVVVVLVVLQVQLVVLLVCLVVLLCCLVVVVPDDPSSVVSNVSSVVSNVVSVVSNVVSVVVVCVVVPPDDDPPPPPDD

Radius of gyration: 20.82 Å; Cα contacts (8 Å, |Δi|>4): 66; chains: 1; bounding box: 65×30×47 Å

Sequence (82 aa):
MTTSTVRSRNAFLTAFSASLVVLGALLLLAGTVLDWSGFWGGAGQGAGVALAVVGAYLWGYANGLRRAGSAAVWIPSSGEGE

pLDDT: mean 83.77, std 11.6, range [49.25, 97.0]

Organism: NCBI:txid404366